Protein AF-A0A845WH47-F1 (afdb_monomer_lite)

Structure (mmCIF, N/CA/C/O backbone):
data_AF-A0A845WH47-F1
#
_entry.id   AF-A0A845WH47-F1
#
loop_
_atom_site.group_PDB
_atom_site.id
_atom_site.type_symbol
_atom_site.label_atom_id
_atom_site.label_alt_id
_atom_site.label_comp_id
_atom_site.label_asym_id
_atom_site.label_entity_id
_atom_site.label_seq_id
_atom_site.pdbx_PDB_ins_code
_atom_site.Cartn_x
_atom_site.Cartn_y
_atom_site.Cartn_z
_atom_site.occupancy
_atom_site.B_iso_or_equiv
_atom_site.auth_seq_id
_atom_site.auth_comp_id
_atom_site.auth_asym_id
_atom_site.auth_atom_id
_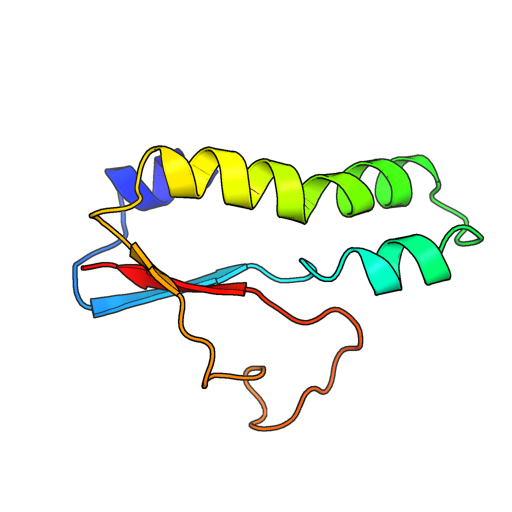atom_site.pdbx_PDB_model_num
ATOM 1 N N . ILE A 1 1 ? 3.360 12.306 5.552 1.00 88.12 1 ILE A N 1
ATOM 2 C CA . ILE A 1 1 ? 1.981 12.356 4.99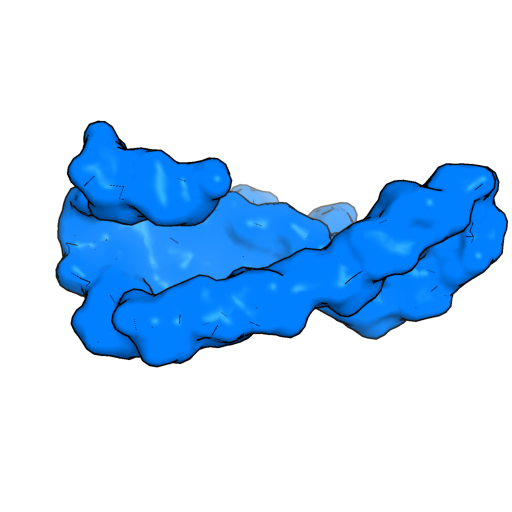5 1.00 88.12 1 ILE A CA 1
ATOM 3 C C . ILE A 1 1 ? 1.054 11.438 5.782 1.00 88.12 1 ILE A C 1
ATOM 5 O O . ILE A 1 1 ? 0.091 11.944 6.335 1.00 88.12 1 ILE A O 1
ATOM 9 N N . LEU A 1 2 ? 1.355 10.138 5.899 1.00 91.62 2 LEU A N 1
ATOM 10 C CA . LEU A 1 2 ? 0.516 9.198 6.661 1.00 91.62 2 LEU A CA 1
ATOM 11 C C . LEU A 1 2 ? 0.267 9.643 8.110 1.00 91.62 2 LEU A C 1
ATOM 13 O O . LEU A 1 2 ? -0.883 9.681 8.526 1.00 91.62 2 LEU A O 1
ATOM 17 N N . ASP A 1 3 ? 1.301 10.112 8.819 1.00 94.00 3 ASP A N 1
ATOM 18 C CA . ASP A 1 3 ? 1.145 10.662 10.178 1.00 94.00 3 ASP A CA 1
ATOM 19 C C . ASP A 1 3 ? 0.161 11.828 10.250 1.00 94.00 3 ASP A C 1
ATOM 21 O O . ASP A 1 3 ? -0.565 11.976 11.227 1.00 94.00 3 ASP A O 1
ATOM 25 N N . TYR A 1 4 ? 0.121 12.673 9.221 1.00 95.06 4 TYR A N 1
ATOM 26 C CA . TYR A 1 4 ? -0.794 13.805 9.208 1.00 95.06 4 TYR A CA 1
ATOM 27 C C . TYR A 1 4 ? -2.242 13.318 9.129 1.00 95.06 4 TYR A C 1
ATOM 29 O O . TYR A 1 4 ? -3.052 13.707 9.963 1.00 95.06 4 TYR A O 1
ATOM 37 N N . PHE A 1 5 ? -2.556 12.421 8.191 1.00 92.88 5 PHE A N 1
ATOM 38 C CA . PHE A 1 5 ? -3.906 11.867 8.065 1.00 92.88 5 PHE A CA 1
ATOM 39 C C . PHE A 1 5 ? -4.308 11.034 9.279 1.00 92.88 5 PHE A C 1
ATOM 41 O O . PHE A 1 5 ? -5.428 11.168 9.765 1.00 92.88 5 PHE A O 1
ATOM 48 N N . HIS A 1 6 ? -3.384 10.235 9.808 1.00 93.38 6 HIS A N 1
ATOM 49 C CA . HIS A 1 6 ? -3.606 9.453 11.015 1.00 93.38 6 HIS A CA 1
ATOM 50 C C . HIS A 1 6 ? -3.972 10.333 12.218 1.00 93.38 6 HIS A C 1
ATOM 52 O O . HIS A 1 6 ? -4.917 10.012 12.930 1.00 93.38 6 HIS A O 1
ATOM 58 N N . ASN A 1 7 ? -3.267 11.449 12.417 1.00 94.31 7 ASN A N 1
ATOM 59 C CA . ASN A 1 7 ? -3.489 12.321 13.571 1.00 94.31 7 ASN A CA 1
ATOM 60 C C . ASN A 1 7 ? -4.626 13.339 13.381 1.00 94.31 7 ASN A C 1
ATOM 62 O O . ASN A 1 7 ? -5.101 13.891 14.368 1.00 94.31 7 ASN A O 1
ATOM 66 N N . ASN A 1 8 ? -5.032 13.640 12.141 1.00 94.12 8 ASN A N 1
ATOM 67 C CA . ASN A 1 8 ? -5.899 14.794 11.858 1.00 94.12 8 ASN A CA 1
ATOM 68 C C . ASN A 1 8 ? -7.141 14.485 11.011 1.00 94.12 8 ASN A C 1
ATOM 70 O O . ASN A 1 8 ? -7.902 15.409 10.734 1.00 94.12 8 ASN A O 1
ATOM 74 N N . GLY A 1 9 ? -7.353 13.247 10.557 1.00 89.44 9 GLY A N 1
ATOM 75 C CA . GLY A 1 9 ? -8.441 12.978 9.610 1.00 89.44 9 GLY A CA 1
ATOM 76 C C . GLY A 1 9 ? -9.059 11.590 9.662 1.00 89.44 9 GLY A C 1
ATOM 77 O O . GLY A 1 9 ? -10.272 11.491 9.529 1.00 89.44 9 GLY A O 1
ATOM 78 N N . LEU A 1 10 ? -8.264 10.536 9.854 1.00 92.69 10 LEU A N 1
ATOM 79 C CA . LEU A 1 10 ? -8.766 9.162 9.803 1.00 92.69 10 LEU A CA 1
ATOM 80 C C . LEU A 1 10 ? -9.501 8.784 11.091 1.00 92.69 10 LEU A C 1
ATOM 82 O O . LEU A 1 10 ? -8.953 8.890 12.189 1.00 92.69 10 LEU A O 1
ATOM 86 N N . GLN A 1 11 ? -10.724 8.289 10.936 1.00 94.25 11 GLN A N 1
ATOM 87 C CA . GLN A 1 11 ? -11.576 7.771 11.998 1.00 94.25 11 GLN A CA 1
ATOM 88 C C . GLN A 1 11 ? -11.720 6.252 11.896 1.00 94.25 11 GLN A C 1
ATOM 90 O O . GLN A 1 11 ? -11.432 5.630 10.874 1.00 94.25 11 GLN A O 1
ATOM 95 N N . ASN A 1 12 ? -12.176 5.632 12.980 1.00 94.06 12 ASN A N 1
ATOM 96 C CA . ASN A 1 12 ? -12.396 4.192 13.028 1.00 94.06 12 ASN A CA 1
ATOM 97 C C . ASN 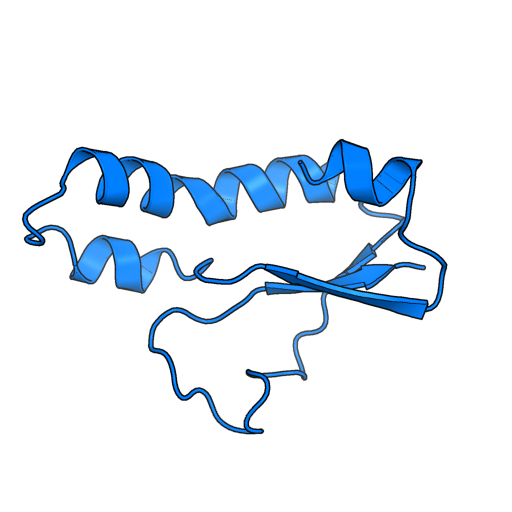A 1 12 ? -13.457 3.789 11.996 1.00 94.06 12 ASN A C 1
ATOM 99 O O . ASN A 1 12 ? -14.564 4.324 11.983 1.00 94.06 12 ASN A O 1
ATOM 103 N N . GLY A 1 13 ? -13.120 2.824 11.144 1.00 90.25 13 GLY A N 1
ATOM 104 C CA . GLY A 1 13 ? -13.934 2.410 10.005 1.00 90.25 13 GLY A CA 1
ATOM 105 C C . GLY A 1 13 ? -13.478 2.981 8.663 1.00 90.25 13 GLY A C 1
ATOM 106 O O . GLY A 1 13 ? -13.807 2.374 7.642 1.00 90.25 13 GLY A O 1
ATOM 107 N N . ASP A 1 14 ? -12.691 4.061 8.655 1.00 91.69 14 ASP A N 1
ATOM 108 C CA . ASP A 1 14 ? -12.187 4.660 7.420 1.00 91.69 14 ASP A CA 1
ATOM 109 C C . ASP A 1 14 ? -11.185 3.746 6.717 1.00 91.69 14 ASP A C 1
ATOM 111 O O . ASP A 1 14 ? -10.418 3.004 7.342 1.00 91.69 14 ASP A O 1
ATOM 115 N N . TYR A 1 15 ? -11.176 3.850 5.390 1.00 88.88 15 TYR A N 1
ATOM 116 C CA . TYR A 1 15 ? -10.240 3.148 4.528 1.00 88.88 15 TYR A CA 1
ATOM 117 C C . TYR A 1 15 ? -9.196 4.102 3.966 1.00 88.88 15 TYR A C 1
ATOM 119 O O . TYR A 1 15 ? -9.505 5.185 3.471 1.00 88.88 15 TYR A O 1
ATOM 127 N N . LEU A 1 16 ? -7.949 3.648 3.992 1.00 88.62 16 LEU A N 1
ATOM 128 C CA . LEU A 1 16 ? -6.828 4.281 3.332 1.00 88.62 16 LEU A CA 1
ATOM 129 C C . LEU A 1 16 ? -6.333 3.369 2.211 1.00 88.62 16 LEU A C 1
ATOM 131 O O . LEU A 1 16 ? -5.926 2.230 2.448 1.00 88.62 16 LEU A O 1
ATOM 135 N N . ILE A 1 17 ? -6.341 3.908 0.996 1.00 88.19 17 ILE A N 1
ATOM 136 C CA . ILE A 1 17 ? -5.796 3.260 -0.193 1.00 88.19 17 ILE A CA 1
ATOM 137 C C . ILE A 1 17 ? -4.440 3.887 -0.470 1.00 88.19 17 ILE A C 1
ATOM 139 O O . ILE A 1 17 ? -4.332 5.094 -0.684 1.00 88.19 17 ILE A O 1
ATOM 143 N N . ILE A 1 18 ? -3.397 3.067 -0.447 1.00 88.00 18 ILE A N 1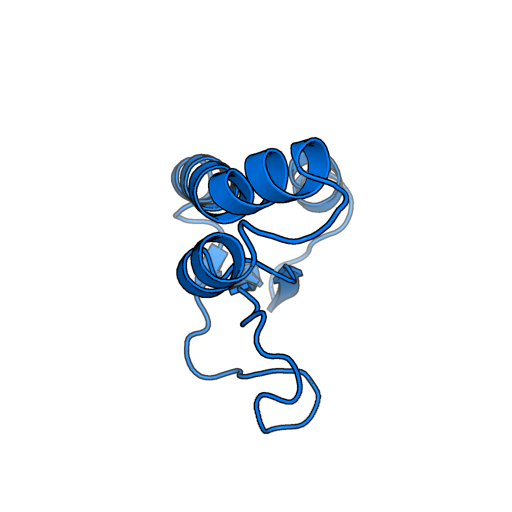
ATOM 144 C CA . ILE A 1 18 ? -2.045 3.498 -0.779 1.00 88.00 18 ILE A CA 1
ATOM 145 C C . ILE A 1 18 ? -1.687 2.856 -2.100 1.00 88.00 18 ILE A C 1
ATOM 147 O O . ILE A 1 18 ? -1.462 1.647 -2.177 1.00 88.00 18 ILE A O 1
ATOM 151 N N . GLU A 1 19 ? -1.660 3.681 -3.137 1.00 86.88 19 GLU A N 1
ATOM 152 C CA . GLU A 1 19 ? -1.412 3.206 -4.487 1.00 86.88 19 GLU A CA 1
ATOM 153 C C . GLU A 1 19 ? 0.027 2.732 -4.669 1.00 86.88 19 GLU A C 1
ATOM 155 O O . GLU A 1 19 ? 0.921 3.143 -3.920 1.00 86.88 19 GLU A O 1
ATOM 160 N N . ASP A 1 20 ? 0.273 1.917 -5.690 1.00 86.44 20 ASP A N 1
ATOM 161 C CA . ASP A 1 20 ? 1.623 1.673 -6.200 1.00 86.44 20 ASP A CA 1
ATOM 162 C C . ASP A 1 20 ? 2.586 1.007 -5.211 1.00 86.44 20 ASP A C 1
ATOM 164 O O . ASP A 1 20 ? 3.779 1.323 -5.171 1.00 86.44 20 ASP A O 1
ATOM 168 N N . THR A 1 21 ? 2.098 0.092 -4.378 1.00 87.25 21 THR A N 1
ATOM 169 C CA . THR A 1 21 ? 2.930 -0.588 -3.376 1.00 87.25 21 THR A CA 1
ATOM 170 C C . THR A 1 21 ? 3.479 -1.933 -3.860 1.00 87.25 21 THR A C 1
ATOM 172 O O . THR A 1 21 ? 4.186 -2.612 -3.111 1.00 87.25 21 THR A O 1
ATOM 175 N N . ASN A 1 22 ? 3.244 -2.316 -5.119 1.00 86.12 22 ASN A N 1
ATOM 176 C CA . ASN A 1 22 ? 3.821 -3.521 -5.709 1.00 86.12 22 ASN A CA 1
ATOM 177 C C . ASN A 1 22 ? 5.303 -3.360 -6.076 1.00 86.12 22 ASN A C 1
ATOM 179 O O . ASN A 1 22 ? 5.654 -2.931 -7.175 1.00 86.12 22 ASN A O 1
ATOM 183 N N . LYS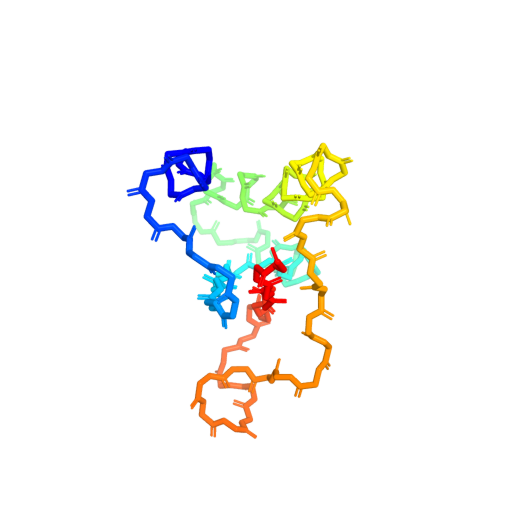 A 1 23 ? 6.190 -3.795 -5.179 1.00 85.06 23 LYS A N 1
ATOM 184 C CA . LYS A 1 23 ? 7.640 -3.772 -5.418 1.00 85.06 23 LYS A CA 1
ATOM 185 C C . LYS A 1 23 ? 8.070 -4.545 -6.672 1.00 85.06 23 LYS A C 1
ATOM 187 O O . LYS A 1 23 ? 8.920 -4.055 -7.405 1.00 85.06 23 LYS A O 1
ATOM 192 N N . ALA A 1 24 ? 7.477 -5.710 -6.943 1.00 86.06 24 ALA A N 1
ATOM 193 C CA . ALA A 1 24 ? 7.886 -6.553 -8.070 1.00 86.06 24 ALA A CA 1
ATOM 194 C C . ALA A 1 24 ? 7.640 -5.868 -9.421 1.00 86.06 24 ALA A C 1
ATOM 196 O O . ALA A 1 24 ? 8.408 -6.041 -10.364 1.00 86.06 24 ALA A O 1
ATOM 197 N N . LEU A 1 25 ? 6.592 -5.049 -9.513 1.00 85.62 25 LEU A N 1
ATOM 198 C CA . LEU A 1 25 ? 6.372 -4.251 -10.708 1.00 85.62 25 LEU A CA 1
ATOM 199 C C . LEU A 1 25 ? 7.398 -3.123 -10.840 1.00 85.62 25 LEU A C 1
ATOM 201 O O . LEU A 1 25 ? 7.919 -2.910 -11.930 1.00 85.62 25 LEU A O 1
ATOM 205 N N . TRP A 1 26 ? 7.711 -2.427 -9.746 1.00 88.81 26 TRP A N 1
ATOM 206 C CA . TRP A 1 26 ? 8.737 -1.381 -9.758 1.00 88.81 26 TRP A CA 1
ATOM 207 C C . TRP A 1 26 ? 10.122 -1.926 -10.122 1.00 88.81 26 TRP A C 1
ATOM 209 O O . TRP A 1 26 ? 10.925 -1.228 -10.735 1.00 88.81 26 TRP A O 1
ATOM 219 N N . GLU A 1 27 ? 10.397 -3.186 -9.792 1.00 89.19 27 GLU A N 1
ATOM 220 C CA . GLU A 1 27 ? 11.578 -3.909 -10.266 1.00 89.19 27 GLU A CA 1
ATOM 221 C C . GLU A 1 27 ? 11.494 -4.236 -11.763 1.00 89.19 27 GLU A C 1
ATOM 223 O O . GLU A 1 27 ? 12.479 -4.058 -12.472 1.00 89.19 27 GLU A O 1
ATOM 228 N N . ALA A 1 28 ? 10.326 -4.644 -12.267 1.00 89.31 28 ALA A N 1
ATOM 229 C CA . ALA A 1 28 ? 10.117 -4.930 -13.688 1.00 89.31 28 ALA A CA 1
ATOM 230 C C . ALA A 1 28 ? 10.186 -3.687 -14.598 1.00 89.31 28 ALA A C 1
ATOM 232 O O . ALA A 1 28 ? 10.417 -3.833 -15.794 1.00 89.31 28 ALA A O 1
ATOM 233 N N . TRP A 1 29 ? 9.982 -2.486 -14.051 1.00 88.81 29 TRP A N 1
ATOM 234 C CA . TRP A 1 29 ? 10.085 -1.198 -14.755 1.00 88.81 29 TRP A CA 1
ATOM 235 C C . TRP A 1 29 ? 11.413 -0.481 -14.507 1.00 88.81 29 TRP A C 1
ATOM 237 O O . TRP A 1 29 ? 11.505 0.742 -14.609 1.00 88.81 29 TRP A O 1
ATOM 247 N N . SER A 1 30 ? 12.463 -1.232 -14.171 1.00 87.44 30 SER A N 1
ATOM 248 C CA . SER A 1 30 ? 13.793 -0.678 -13.913 1.00 87.44 30 SER A CA 1
ATOM 249 C C . SER A 1 30 ? 14.410 0.073 -15.095 1.00 87.44 30 SER A C 1
ATOM 251 O O . SER A 1 30 ? 15.419 0.735 -14.912 1.00 87.44 30 SER A O 1
ATOM 253 N N . ASP A 1 31 ? 13.864 -0.057 -16.300 1.00 90.19 31 ASP A N 1
ATOM 254 C CA . ASP A 1 31 ? 14.320 0.590 -17.532 1.00 90.19 31 ASP A CA 1
ATOM 255 C C . ASP A 1 31 ? 13.572 1.894 -17.865 1.00 90.19 31 ASP A C 1
ATOM 257 O O . ASP A 1 31 ? 13.901 2.549 -18.854 1.00 90.19 31 ASP A O 1
ATOM 261 N N . TRP A 1 32 ? 12.591 2.302 -17.051 1.00 91.50 32 TRP A N 1
ATOM 262 C CA . TRP A 1 32 ? 11.866 3.555 -17.265 1.00 91.50 32 TRP A CA 1
ATOM 263 C C . TRP A 1 32 ? 12.794 4.775 -17.107 1.00 91.50 32 TRP A C 1
ATOM 265 O O . 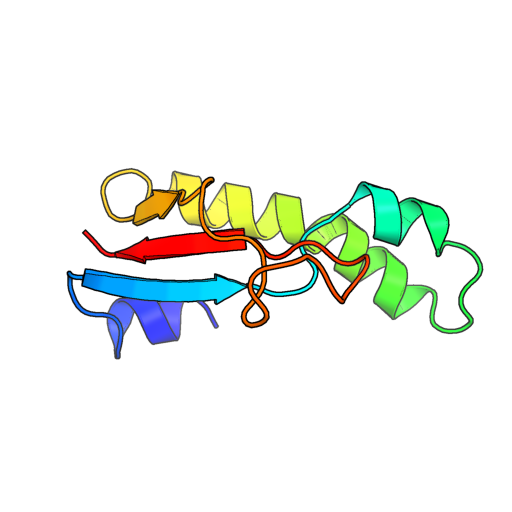TRP A 1 32 ? 13.700 4.781 -16.282 1.00 91.50 32 TRP A O 1
ATOM 275 N N . GLU A 1 33 ? 12.588 5.822 -17.905 1.00 94.31 33 GLU A N 1
ATOM 276 C CA . GLU A 1 33 ? 13.484 6.982 -18.014 1.00 94.31 33 GLU A CA 1
ATOM 277 C C . GLU A 1 33 ? 13.781 7.691 -16.679 1.00 94.31 33 GLU A C 1
ATOM 279 O O . GLU A 1 33 ? 14.906 8.147 -16.465 1.00 94.31 33 GLU A O 1
ATOM 284 N N . ASP A 1 34 ? 12.816 7.732 -15.755 1.00 94.12 34 ASP A N 1
ATOM 285 C CA . ASP A 1 34 ? 12.974 8.355 -14.438 1.00 94.12 34 ASP A CA 1
ATOM 286 C C . ASP A 1 34 ? 13.460 7.345 -13.384 1.00 94.12 34 ASP A C 1
ATOM 288 O O . ASP A 1 34 ? 12.705 6.795 -12.576 1.00 94.12 34 ASP A O 1
ATOM 292 N N . GLN A 1 35 ? 14.767 7.097 -13.397 1.00 93.56 35 GLN A N 1
ATOM 293 C CA . GLN A 1 35 ? 15.425 6.151 -12.492 1.00 93.56 35 GLN A CA 1
ATOM 294 C C . GLN A 1 35 ? 15.333 6.561 -11.012 1.00 93.56 35 GLN A C 1
ATOM 296 O O . GLN A 1 35 ? 15.223 5.698 -10.139 1.00 93.56 35 GLN A O 1
ATOM 301 N N . GLU A 1 36 ? 15.345 7.863 -10.706 1.00 94.00 36 GLU A N 1
ATOM 302 C CA . GLU A 1 36 ? 15.221 8.349 -9.325 1.00 94.00 36 GLU A CA 1
ATOM 303 C C . GLU A 1 36 ? 13.818 8.064 -8.775 1.00 94.00 36 GLU A C 1
ATOM 305 O O . GLU A 1 36 ? 13.664 7.599 -7.638 1.00 94.00 36 GLU A O 1
ATOM 310 N N . PHE A 1 37 ? 12.788 8.287 -9.596 1.00 91.75 37 PHE A N 1
ATOM 311 C CA . PHE A 1 37 ? 11.423 7.910 -9.261 1.00 91.75 37 PHE A CA 1
ATOM 312 C C . PHE A 1 37 ? 11.309 6.405 -9.004 1.00 91.75 37 PHE A C 1
ATOM 314 O O . PHE A 1 37 ? 10.791 6.013 -7.956 1.00 91.75 37 PHE A O 1
ATOM 321 N N . ILE A 1 38 ? 11.841 5.565 -9.898 1.00 91.81 38 ILE A N 1
ATOM 322 C CA . ILE A 1 38 ? 11.816 4.102 -9.751 1.00 91.81 38 ILE A CA 1
ATOM 323 C C . ILE A 1 38 ? 12.446 3.652 -8.428 1.00 91.81 38 ILE A C 1
ATOM 325 O O . ILE A 1 38 ? 11.828 2.881 -7.689 1.00 91.81 38 ILE A O 1
ATOM 329 N N . GLU A 1 39 ? 13.638 4.146 -8.085 1.00 92.00 39 GLU A N 1
ATOM 330 C CA . GLU A 1 39 ? 14.311 3.764 -6.837 1.00 92.00 39 GLU A CA 1
ATOM 331 C C . GLU A 1 39 ? 13.504 4.163 -5.596 1.00 92.00 39 GLU A C 1
ATOM 333 O O . GLU A 1 39 ? 13.357 3.375 -4.655 1.00 92.00 39 GLU A O 1
ATOM 338 N N . ARG A 1 40 ? 12.876 5.344 -5.610 1.00 92.12 40 ARG A N 1
ATOM 339 C CA . ARG A 1 40 ? 11.965 5.751 -4.533 1.00 92.12 40 ARG A CA 1
ATOM 340 C C . ARG A 1 40 ? 10.755 4.820 -4.431 1.00 92.12 40 ARG A C 1
ATOM 342 O O . ARG A 1 40 ? 10.348 4.464 -3.322 1.00 92.12 40 ARG A O 1
ATOM 349 N N . MET A 1 41 ? 10.182 4.416 -5.562 1.00 91.56 41 MET A N 1
ATOM 350 C CA . MET A 1 41 ? 8.995 3.562 -5.589 1.00 91.56 41 MET A CA 1
ATOM 351 C C . MET A 1 41 ? 9.285 2.122 -5.152 1.00 91.56 41 MET A C 1
ATOM 353 O O . MET A 1 41 ? 8.490 1.549 -4.403 1.00 91.56 41 MET A O 1
ATOM 357 N N . LYS A 1 42 ? 10.464 1.572 -5.473 1.00 90.44 42 LYS A N 1
ATOM 358 C CA . LYS A 1 42 ? 10.931 0.274 -4.945 1.00 90.44 42 LYS A CA 1
ATOM 359 C C . LYS A 1 42 ? 10.961 0.236 -3.412 1.00 90.44 42 LYS A C 1
ATOM 361 O O . LYS A 1 42 ? 10.692 -0.809 -2.817 1.00 90.44 42 LYS A O 1
ATOM 366 N N . GLY A 1 43 ? 11.252 1.370 -2.768 1.00 91.56 43 GLY A N 1
ATOM 367 C CA . GLY A 1 43 ? 11.258 1.515 -1.309 1.00 91.56 43 GLY A CA 1
ATOM 368 C C . GLY A 1 43 ? 9.889 1.785 -0.670 1.00 91.56 43 GLY A C 1
ATOM 369 O O . GLY A 1 43 ? 9.760 1.700 0.553 1.00 91.56 43 GLY A O 1
ATOM 370 N N . LYS A 1 44 ? 8.848 2.097 -1.456 1.00 92.00 44 LYS A N 1
ATOM 371 C CA . LYS A 1 44 ? 7.545 2.562 -0.943 1.00 92.00 44 LYS A CA 1
ATOM 372 C C . LYS A 1 44 ? 6.869 1.542 -0.027 1.00 92.00 44 LYS A C 1
ATOM 374 O O . LYS A 1 44 ? 6.391 1.905 1.048 1.00 92.00 44 LYS A O 1
ATOM 379 N N . LEU A 1 45 ? 6.867 0.267 -0.419 1.00 88.31 45 LEU A N 1
ATOM 380 C CA . LEU A 1 45 ? 6.277 -0.810 0.382 1.00 88.31 45 LEU A CA 1
ATOM 381 C C . LEU A 1 45 ? 6.992 -0.984 1.727 1.00 88.31 45 LEU A C 1
ATOM 383 O O . LEU A 1 45 ? 6.344 -1.202 2.749 1.00 88.31 45 LEU A O 1
ATOM 387 N N . ASP A 1 46 ? 8.319 -0.880 1.741 1.00 90.12 46 ASP A N 1
ATOM 388 C CA . ASP A 1 46 ? 9.114 -1.074 2.954 1.00 90.12 46 ASP A CA 1
ATOM 389 C C . ASP A 1 46 ? 8.928 0.101 3.930 1.00 90.12 46 ASP A C 1
ATOM 391 O O . ASP A 1 46 ? 8.782 -0.109 5.139 1.00 90.12 46 ASP A O 1
ATOM 395 N N . LEU A 1 47 ? 8.813 1.330 3.412 1.00 93.06 47 LEU A N 1
ATOM 396 C CA . LEU A 1 47 ? 8.434 2.502 4.206 1.00 93.06 47 LEU A CA 1
ATOM 397 C C . LEU A 1 47 ? 7.030 2.355 4.804 1.00 93.06 47 LEU A C 1
ATOM 399 O O . LEU A 1 47 ? 6.843 2.623 5.993 1.00 93.06 47 LEU A O 1
ATOM 403 N N . LEU A 1 48 ? 6.064 1.880 4.013 1.00 91.88 48 LEU A N 1
ATOM 404 C CA . LEU A 1 48 ? 4.708 1.632 4.496 1.00 91.88 48 LEU A CA 1
ATOM 405 C C . LEU A 1 48 ? 4.687 0.568 5.598 1.00 91.88 48 LEU A C 1
ATOM 407 O O . LEU A 1 48 ? 4.082 0.783 6.645 1.00 91.88 48 LEU A O 1
ATOM 411 N N . LYS A 1 49 ? 5.383 -0.558 5.406 1.00 89.12 49 LYS A N 1
ATOM 412 C CA . LYS A 1 49 ? 5.498 -1.609 6.428 1.00 89.12 49 LYS A CA 1
ATOM 413 C C . LYS A 1 49 ? 6.076 -1.061 7.726 1.00 89.12 49 LYS A C 1
ATOM 415 O O . LYS A 1 49 ? 5.540 -1.341 8.793 1.00 89.12 49 LYS A O 1
ATOM 420 N N . LYS A 1 50 ? 7.147 -0.263 7.651 1.00 92.25 50 LYS A N 1
ATOM 421 C CA . LYS A 1 50 ? 7.768 0.343 8.835 1.00 92.25 50 LYS A CA 1
ATOM 422 C C . LYS A 1 50 ? 6.781 1.222 9.602 1.00 92.25 50 LYS A C 1
ATOM 424 O O . LYS A 1 50 ? 6.717 1.119 10.824 1.00 92.25 50 LYS A O 1
ATOM 429 N N . TRP A 1 51 ? 6.008 2.039 8.890 1.00 94.12 51 TRP A N 1
ATOM 430 C CA . TRP A 1 51 ? 4.968 2.873 9.486 1.00 94.12 51 TRP A CA 1
ATOM 431 C C . TRP A 1 51 ? 3.848 2.023 10.110 1.00 94.12 51 TRP A C 1
ATOM 433 O O . TRP A 1 51 ? 3.519 2.186 11.280 1.00 94.12 51 TRP A O 1
ATOM 443 N N . LEU A 1 52 ? 3.339 1.017 9.392 1.00 90.69 52 LEU A N 1
ATOM 444 C CA . LEU A 1 52 ? 2.304 0.110 9.901 1.00 90.69 52 LEU A CA 1
ATOM 445 C C . LEU A 1 52 ? 2.732 -0.658 11.150 1.00 90.69 52 LEU A C 1
ATOM 447 O O . LEU A 1 52 ? 1.912 -0.893 12.027 1.00 90.69 52 LEU A O 1
ATOM 451 N N . MET A 1 53 ? 4.008 -1.020 11.275 1.00 90.38 53 MET A N 1
ATOM 452 C CA . MET A 1 53 ? 4.505 -1.681 12.484 1.00 90.38 53 MET A CA 1
ATOM 453 C C . MET A 1 53 ? 4.404 -0.798 13.732 1.00 90.38 53 MET A C 1
ATOM 455 O O . MET A 1 53 ? 4.241 -1.326 14.834 1.00 90.38 53 MET A O 1
ATOM 459 N N . GLN A 1 54 ? 4.471 0.525 13.570 1.00 94.75 54 GLN A N 1
ATOM 460 C CA . GLN A 1 54 ? 4.272 1.494 14.652 1.00 94.75 54 GLN A CA 1
ATOM 461 C C . GLN A 1 54 ? 2.783 1.655 15.000 1.00 94.75 54 GLN A C 1
ATOM 463 O O . GLN A 1 54 ? 2.458 1.897 16.157 1.00 94.75 54 GLN A O 1
ATOM 468 N N . HIS A 1 55 ? 1.897 1.402 14.032 1.00 92.56 55 HIS A N 1
ATOM 469 C CA . HIS A 1 55 ? 0.438 1.520 14.136 1.00 92.56 55 HIS A CA 1
ATOM 470 C C . HIS A 1 55 ? -0.283 0.165 13.988 1.00 92.56 55 HIS A C 1
ATOM 472 O O . HIS A 1 55 ? -1.390 0.058 13.460 1.00 92.56 55 HIS A O 1
ATOM 478 N N . LYS A 1 56 ? 0.348 -0.925 14.434 1.00 88.38 56 LYS A N 1
ATOM 479 C CA . LYS A 1 56 ? -0.124 -2.293 14.142 1.00 88.38 56 LYS A CA 1
ATOM 480 C C . LYS A 1 56 ? -1.449 -2.665 14.816 1.00 88.38 56 LYS A C 1
ATOM 482 O O . LYS A 1 56 ? -2.143 -3.555 14.348 1.00 88.38 56 LYS A O 1
ATOM 487 N N . ASN A 1 57 ? -1.778 -2.012 15.932 1.00 92.62 57 ASN A N 1
ATOM 488 C CA . ASN A 1 57 ? -3.024 -2.244 16.677 1.00 92.62 57 ASN A CA 1
ATOM 489 C C . ASN A 1 57 ? -4.166 -1.344 16.189 1.00 92.62 57 ASN A C 1
ATOM 491 O O . ASN A 1 57 ? -5.265 -1.367 16.728 1.00 92.62 57 ASN A O 1
ATOM 495 N N . GLU A 1 58 ? -3.863 -0.505 15.212 1.00 94.06 58 GLU A N 1
ATOM 496 C CA . GLU A 1 58 ? -4.644 0.648 14.814 1.00 94.06 58 GLU A CA 1
ATOM 497 C C . GLU A 1 58 ? -5.151 0.520 13.376 1.00 94.06 58 GLU A C 1
ATOM 499 O O . GLU A 1 58 ? -6.091 1.210 12.991 1.00 94.06 58 GLU A O 1
ATOM 504 N N . TYR A 1 59 ? -4.548 -0.376 12.593 1.00 90.75 59 TYR A N 1
ATOM 505 C CA . TYR A 1 59 ? -4.939 -0.653 11.220 1.00 90.75 59 TYR A CA 1
ATOM 506 C C . TYR A 1 59 ? -5.054 -2.154 10.971 1.00 90.75 59 TYR A C 1
ATOM 508 O O . TYR A 1 59 ? -4.187 -2.933 11.366 1.00 90.75 59 TYR A O 1
ATOM 516 N N . LEU A 1 60 ? -6.101 -2.544 10.249 1.00 86.94 60 LEU A N 1
ATOM 517 C CA . LEU A 1 60 ? -6.209 -3.856 9.619 1.00 86.94 60 LEU A CA 1
ATOM 518 C C . LEU A 1 60 ? -5.770 -3.767 8.162 1.00 86.94 60 LEU A C 1
ATOM 520 O O . LEU A 1 60 ? -6.073 -2.794 7.471 1.00 86.94 60 LEU A O 1
ATOM 524 N N . ILE A 1 61 ? -5.097 -4.813 7.691 1.00 80.94 61 ILE A N 1
ATOM 525 C CA . ILE A 1 61 ? -4.798 -4.987 6.270 1.00 80.94 61 ILE A CA 1
ATOM 526 C C . ILE A 1 61 ? -5.997 -5.673 5.630 1.00 80.94 61 ILE A C 1
ATOM 528 O O . ILE A 1 61 ? -6.367 -6.779 6.030 1.00 80.94 61 ILE A O 1
ATOM 532 N N . ASP A 1 62 ? -6.586 -5.023 4.634 1.00 74.44 62 ASP A N 1
ATOM 533 C CA . ASP A 1 62 ? -7.644 -5.621 3.835 1.00 74.44 62 ASP A CA 1
ATOM 534 C C . ASP A 1 62 ? -7.021 -6.303 2.614 1.00 74.44 62 ASP A C 1
ATOM 536 O O . ASP A 1 62 ? -6.530 -5.656 1.692 1.00 74.44 62 ASP A O 1
ATOM 540 N N . THR A 1 63 ? -6.989 -7.634 2.638 1.00 66.12 63 THR A N 1
ATOM 541 C CA . THR A 1 63 ? -6.474 -8.456 1.534 1.00 66.12 63 THR A CA 1
ATOM 542 C C . THR A 1 63 ? -7.559 -8.848 0.529 1.00 66.12 63 THR A C 1
ATOM 544 O O . THR A 1 63 ? -7.255 -9.539 -0.442 1.00 66.12 63 THR A O 1
ATOM 547 N N . TYR A 1 64 ? -8.819 -8.474 0.780 1.00 63.16 64 TYR A N 1
ATOM 548 C CA . TYR A 1 64 ? -9.963 -8.833 -0.060 1.00 63.16 64 TYR A CA 1
ATOM 549 C C . TYR A 1 64 ? -10.315 -7.722 -1.050 1.00 63.16 64 TYR A C 1
ATOM 551 O O . TYR A 1 64 ? -10.737 -8.023 -2.166 1.00 63.16 64 TYR A O 1
ATOM 559 N N . TYR A 1 65 ? -10.105 -6.454 -0.684 1.00 62.47 65 TYR A N 1
ATOM 560 C CA . TYR A 1 65 ? -10.258 -5.339 -1.618 1.00 62.47 65 TYR A CA 1
ATOM 561 C C . TYR A 1 65 ? -9.101 -5.287 -2.627 1.00 62.47 65 TYR A C 1
ATOM 563 O O . TYR A 1 65 ? -7.944 -5.076 -2.267 1.00 62.47 65 TYR A O 1
ATOM 571 N N . GLN A 1 66 ? -9.429 -5.446 -3.911 1.00 57.31 66 GLN A N 1
ATOM 572 C CA . GLN A 1 66 ? -8.498 -5.303 -5.032 1.00 57.31 66 GLN A CA 1
ATOM 573 C C . GLN A 1 66 ? -8.983 -4.200 -5.970 1.00 57.31 66 GLN A C 1
ATOM 575 O O . GLN A 1 66 ? -9.956 -4.417 -6.684 1.00 57.31 66 GLN A O 1
ATOM 580 N N . ASP A 1 67 ? -8.270 -3.068 -5.983 1.00 58.03 67 ASP A N 1
ATOM 581 C CA . ASP A 1 67 ? -8.532 -1.882 -6.823 1.00 58.03 67 ASP A CA 1
ATOM 582 C C . ASP A 1 67 ? -9.988 -1.340 -6.724 1.00 58.03 67 ASP A C 1
ATOM 584 O O . ASP A 1 67 ? -10.921 -2.003 -6.273 1.00 58.03 67 ASP A O 1
ATOM 588 N N . LEU A 1 68 ? -10.226 -0.086 -7.100 1.00 57.94 68 LEU A N 1
ATOM 589 C CA . LEU A 1 68 ? -11.563 0.525 -7.025 1.00 57.94 68 LEU A CA 1
ATOM 590 C C . LEU A 1 68 ? -12.525 -0.003 -8.106 1.00 57.94 68 LEU A C 1
ATOM 592 O O . LEU A 1 68 ? -13.728 0.242 -8.036 1.00 57.94 68 LEU A O 1
ATOM 596 N N . PHE A 1 69 ? -12.014 -0.752 -9.086 1.00 56.62 69 PHE A N 1
ATOM 597 C CA . PHE A 1 69 ? -12.780 -1.281 -10.219 1.00 56.62 69 PHE A CA 1
ATOM 598 C C . PHE A 1 69 ? -13.300 -2.715 -10.017 1.00 56.62 69 PHE A C 1
ATOM 600 O O . PHE A 1 69 ? -13.948 -3.258 -10.911 1.00 56.62 69 PHE A O 1
ATOM 607 N N . GLY A 1 70 ? -13.022 -3.352 -8.871 1.00 51.53 70 GLY A N 1
ATOM 608 C CA . GLY A 1 70 ? -13.399 -4.751 -8.608 1.00 51.53 70 GLY A CA 1
ATOM 609 C C . GLY A 1 70 ? -12.565 -5.785 -9.380 1.00 51.53 70 GLY A C 1
ATOM 610 O O . GLY A 1 70 ? -12.812 -6.985 -9.280 1.00 51.53 70 GLY A O 1
ATOM 611 N N . TYR A 1 71 ? -11.575 -5.322 -10.142 1.00 45.25 71 TYR A N 1
ATOM 612 C CA . TYR A 1 71 ? -10.487 -6.090 -10.733 1.00 45.25 71 TYR A CA 1
ATOM 613 C C . TYR A 1 71 ? -9.265 -5.173 -10.827 1.00 45.25 71 TYR A C 1
ATOM 615 O O . TYR A 1 71 ? -9.402 -3.953 -10.917 1.00 45.25 71 TYR A O 1
ATOM 623 N N . ASN A 1 72 ? -8.067 -5.750 -10.800 1.00 54.53 72 ASN A N 1
ATOM 624 C CA . ASN A 1 72 ? -6.824 -4.984 -10.789 1.00 54.53 72 ASN A CA 1
ATOM 625 C C . ASN A 1 72 ? -6.553 -4.379 -12.178 1.00 54.53 72 ASN A C 1
ATOM 627 O O . ASN A 1 72 ? -6.049 -5.065 -13.071 1.00 54.53 72 ASN A O 1
ATOM 631 N N . GLY A 1 73 ? -6.957 -3.123 -12.380 1.00 45.91 73 GLY A N 1
ATOM 632 C CA . GLY A 1 73 ? -6.806 -2.407 -13.650 1.00 45.91 73 GLY A CA 1
ATOM 633 C C . GLY A 1 73 ? -5.410 -1.810 -13.820 1.00 45.91 73 GLY A C 1
ATOM 634 O O . GLY A 1 73 ? -4.957 -1.591 -14.945 1.00 45.91 73 GLY A O 1
ATOM 635 N N . SER A 1 74 ? -4.699 -1.600 -12.709 1.00 50.56 74 SER A N 1
ATOM 636 C CA . SER A 1 74 ? -3.298 -1.187 -12.700 1.00 50.56 74 SER A CA 1
ATOM 637 C C . SER A 1 74 ? -2.379 -2.362 -12.355 1.00 50.56 74 SER A C 1
ATOM 639 O O . SER A 1 74 ? -2.705 -3.252 -11.577 1.00 50.56 74 SER A O 1
ATOM 641 N N . LYS A 1 75 ? -1.166 -2.386 -12.911 1.00 50.91 75 LYS A N 1
ATOM 642 C CA . LYS A 1 75 ? -0.175 -3.412 -12.536 1.00 50.91 75 LYS A CA 1
ATOM 643 C C . LYS A 1 75 ? 0.353 -3.197 -11.097 1.00 50.91 75 LYS A C 1
ATOM 645 O O . LYS A 1 75 ? 1.002 -4.074 -10.526 1.00 50.91 75 LYS A O 1
ATOM 650 N N . ASN A 1 76 ? 0.094 -2.015 -10.539 1.00 58.22 76 ASN A N 1
ATOM 651 C CA . ASN A 1 76 ? 0.778 -1.395 -9.408 1.00 58.22 76 ASN A CA 1
ATOM 652 C C . ASN A 1 76 ? 0.342 -1.894 -8.021 1.00 58.22 76 ASN A C 1
ATOM 654 O O . ASN A 1 76 ? 1.030 -1.564 -7.060 1.00 58.22 76 ASN A O 1
ATOM 658 N N . TRP A 1 77 ? -0.725 -2.707 -7.949 1.00 72.56 77 TRP A N 1
ATOM 659 C CA . TRP A 1 77 ? -1.350 -3.326 -6.762 1.00 72.56 77 TRP A CA 1
ATOM 660 C C . TRP A 1 77 ? -1.270 -2.481 -5.480 1.00 72.56 77 TRP A C 1
ATOM 662 O O . TRP A 1 77 ? -0.225 -2.353 -4.846 1.00 72.56 77 TRP A O 1
ATOM 672 N N . ASN A 1 78 ? -2.415 -1.966 -5.049 1.00 80.12 78 ASN A N 1
ATOM 673 C CA . ASN A 1 78 ? -2.496 -1.019 -3.941 1.00 80.12 78 ASN A CA 1
ATOM 674 C C . ASN A 1 78 ? -2.573 -1.734 -2.584 1.00 80.12 78 ASN A C 1
ATOM 676 O O . ASN A 1 78 ? -3.130 -2.827 -2.470 1.00 80.12 78 ASN A O 1
ATOM 680 N N . SER A 1 79 ? -2.068 -1.093 -1.531 1.00 81.19 79 SER A N 1
ATOM 681 C CA . SER A 1 79 ? -2.307 -1.531 -0.154 1.00 81.19 79 SER A CA 1
ATOM 682 C C . SER A 1 79 ? -3.574 -0.880 0.387 1.00 81.19 79 SER A C 1
ATOM 684 O O . SER A 1 79 ? -3.688 0.344 0.392 1.00 81.19 79 SER A O 1
ATOM 686 N N . MET A 1 80 ? -4.501 -1.704 0.868 1.00 86.12 80 MET A N 1
ATOM 687 C CA . MET A 1 80 ? -5.769 -1.278 1.459 1.00 86.12 80 MET A CA 1
ATOM 688 C C . MET A 1 80 ? -5.698 -1.452 2.976 1.00 86.12 80 MET A C 1
ATOM 690 O O . MET A 1 80 ? -5.400 -2.541 3.475 1.00 86.12 80 MET A O 1
ATOM 694 N N . LEU A 1 81 ? -5.947 -0.376 3.716 1.00 88.38 81 LEU A N 1
ATOM 695 C CA . LEU A 1 81 ? -5.853 -0.350 5.173 1.00 88.38 81 LEU A CA 1
ATOM 696 C C . LEU A 1 81 ? -7.154 0.171 5.762 1.00 88.38 81 LEU A C 1
ATOM 698 O O . LEU A 1 81 ? -7.633 1.219 5.341 1.00 88.38 81 LEU A O 1
ATOM 702 N N . LYS A 1 82 ? -7.688 -0.516 6.768 1.00 89.94 82 LYS A N 1
ATOM 703 C CA . LYS A 1 82 ? -8.851 -0.053 7.526 1.00 89.94 82 LYS A CA 1
ATOM 704 C C . LYS A 1 82 ? -8.419 0.422 8.905 1.00 89.94 82 LYS A C 1
ATOM 706 O O . LYS A 1 82 ? -7.788 -0.341 9.633 1.00 89.94 82 LYS A O 1
ATOM 711 N N . ARG A 1 83 ? -8.778 1.648 9.277 1.00 90.94 83 ARG A N 1
ATOM 712 C CA . ARG A 1 83 ? -8.557 2.184 10.625 1.00 90.94 83 ARG A CA 1
ATOM 713 C C . ARG A 1 83 ? -9.507 1.512 11.625 1.00 90.94 83 ARG A C 1
ATOM 715 O O . ARG A 1 83 ? -10.701 1.394 11.347 1.00 90.94 83 ARG A O 1
ATOM 722 N N . MET A 1 84 ? -8.981 1.080 12.772 1.00 89.50 84 MET A N 1
ATOM 723 C CA . MET A 1 84 ? -9.728 0.405 13.847 1.00 89.50 84 MET A CA 1
ATOM 724 C C . MET A 1 84 ? -10.136 1.325 14.976 1.00 89.50 84 MET A C 1
ATOM 726 O O . MET A 1 84 ? -9.341 2.230 15.314 1.00 89.50 84 MET A O 1
#

Foldseek 3Di:
DVVCCVVPPDDAFDKDKAWQLPLVVLVVVCVDPCNVVSVVSNCPNVVVVVVCVVCVVFKDWDPPDWDPVNHPPDPRTITMIGTD

Sequence (84 aa):
ILDYFHNNGLQNGDYLIIEDTNKALWEAWSDWEDQEFIERMKGKLDLLKKWLMQHKNEYLIDTYYQDLFGYNGSKNWNSMLKRM

Radius of gyration: 13.83 Å; chains: 1; bounding box: 29×24×35 Å

Secondary structure (DSSP, 8-state):
-HHHHHHHT--TT-EEEE----HHHHHHTTTSS-HHHHHHHHTHHHHHHHHHHHTTTTEEEESS---TTSS--STT--EEEEE-

pLDDT: mean 84.05, std 13.53, range [45.25, 95.06]